Protein AF-A0A3M0YGR0-F1 (afdb_monomer)

Solvent-accessible surface area (backbone atoms only — not comparable to full-atom values): 5399 Å² total; per-residue (Å²): 143,80,82,81,82,71,82,73,77,72,84,82,78,64,57,74,48,78,29,86,75,46,34,65,65,51,51,57,48,47,28,70,74,71,71,34,48,75,79,44,80,38,34,40,67,71,48,61,90,87,57,88,69,58,79,95,45,29,86,32,34,58,35,34,34,36,41,44,95,94,42,45,45,32,33,20,22,63,54,93,95,58,77,93,79,134

Secondary structure (DSSP, 8-state):
----------PPP--EEEESS-HHHHHHHHHHHHT-EEEEEEEGGGS-TTS---GGGTTSEEEEEEEETTEEEEEEEPPTT-----

Sequence (86 aa):
MYRSLQNHQRMKFTPYLIFDGQCKAAFDHYARVFGGEIRELNTYAQAPAEMPVPDSHKDRIMHVSLHLDETVLMGADLGPGQEYVP

Radius of gyration: 17.28 Å; Cα contacts (8 Å, |Δi|>4): 133; chains: 1; bounding box: 31×30×61 Å

Foldseek 3Di:
DDDPPPPPPPDADAAEDEAAQCVVVVVVVCCVVLVWDKPDWDFPLNDPPVDDADPVRRRWTPKIWTDRPVYIYIYTYDGPPDDDDD

pLDDT: mean 90.71, std 13.27, range [39.19, 98.75]

Nearest PDB structures (foldseek):
  1u6l-assembly1_B  TM=9.218E-01  e=3.834E-06  Pseudomonas aeruginosa PAO1
  3l20-assembly1_B  TM=6.282E-01  e=2.493E-03  Staphylococcus aureus subsp. aureus USA300
  3l20-assembly1_A  TM=6.385E-01  e=3.239E-03  Staphylococcus aureus subsp. aureus USA300
  7nfx-assembly1_t  TM=4.221E-01  e=1.349E-01  Homo sapiens
  4uyk-assembly1_B  TM=4.113E-01  e=1.264E-01  Homo sapiens

Structure (mmCIF, N/CA/C/O backbone):
data_AF-A0A3M0YGR0-F1
#
_entry.id   AF-A0A3M0YGR0-F1
#
loop_
_atom_site.group_PDB
_atom_site.id
_atom_site.type_symbol
_atom_site.label_atom_id
_atom_site.label_alt_id
_atom_site.label_comp_id
_atom_site.label_asym_id
_atom_site.label_entity_id
_atom_site.label_seq_id
_atom_site.pdbx_PDB_ins_code
_atom_site.Cartn_x
_atom_site.Cartn_y
_atom_site.Cartn_z
_atom_site.occupancy
_atom_site.B_iso_or_equiv
_atom_site.auth_seq_id
_atom_site.auth_comp_id
_atom_site.auth_asym_id
_atom_site.auth_atom_id
_atom_site.pdbx_PDB_model_num
ATOM 1 N N . MET A 1 1 ? -14.346 15.655 44.385 1.00 45.22 1 MET A N 1
ATOM 2 C CA . MET A 1 1 ? -14.404 14.523 43.436 1.00 45.22 1 MET A CA 1
ATOM 3 C C . MET A 1 1 ? -14.461 15.093 42.021 1.00 45.22 1 MET A C 1
ATOM 5 O O . MET A 1 1 ? -15.540 15.269 41.485 1.00 45.22 1 MET A O 1
ATOM 9 N N . TYR A 1 2 ? -13.316 15.480 41.453 1.00 39.19 2 TYR A N 1
ATOM 10 C CA . TYR A 1 2 ? -13.225 15.977 40.074 1.00 39.19 2 TYR A CA 1
ATOM 11 C C . TYR A 1 2 ? -12.273 15.056 39.319 1.00 39.19 2 TYR A C 1
ATOM 13 O O . TYR A 1 2 ? -11.083 14.992 39.619 1.00 39.19 2 TYR A O 1
ATOM 21 N N . ARG A 1 3 ? -12.827 14.269 38.397 1.00 49.72 3 ARG A N 1
ATOM 22 C CA . ARG A 1 3 ? -12.066 13.394 37.509 1.00 49.72 3 ARG A CA 1
ATOM 23 C C . ARG A 1 3 ? -11.531 14.281 36.385 1.00 49.72 3 ARG A C 1
ATOM 25 O O . ARG A 1 3 ? -12.314 14.812 35.605 1.00 49.72 3 ARG A O 1
ATOM 32 N N . SER A 1 4 ? -10.218 14.491 36.358 1.00 53.03 4 SER A N 1
ATOM 33 C CA . SER A 1 4 ? -9.535 15.174 35.260 1.00 53.03 4 SER A CA 1
ATOM 34 C C . SER A 1 4 ? -9.817 14.417 33.961 1.00 53.03 4 SER A C 1
ATOM 36 O O . SER A 1 4 ? -9.427 13.256 33.820 1.00 53.03 4 SER A O 1
ATOM 38 N N . LEU A 1 5 ? -10.540 15.049 33.036 1.00 61.00 5 LEU A N 1
ATOM 39 C CA . LEU A 1 5 ? -10.680 14.585 31.661 1.00 61.00 5 LEU A CA 1
ATOM 40 C C . LEU A 1 5 ? -9.359 14.871 30.949 1.00 61.00 5 LEU A C 1
ATOM 42 O O . LEU A 1 5 ? -9.226 15.841 30.208 1.00 61.00 5 LEU A O 1
ATOM 46 N N . GLN A 1 6 ? -8.349 14.041 31.196 1.00 61.88 6 GLN A N 1
ATOM 47 C CA . GLN A 1 6 ? -7.246 13.965 30.254 1.00 61.88 6 GLN A CA 1
ATOM 48 C C . GLN A 1 6 ? -7.831 13.408 28.959 1.00 61.88 6 GLN A C 1
ATOM 50 O O . GLN A 1 6 ? -8.233 12.242 28.911 1.00 61.88 6 GLN A O 1
ATOM 55 N N . ASN A 1 7 ? -7.911 14.255 27.930 1.00 61.69 7 ASN A N 1
ATOM 56 C CA . ASN A 1 7 ? -8.019 13.822 26.544 1.00 61.69 7 ASN A CA 1
ATOM 57 C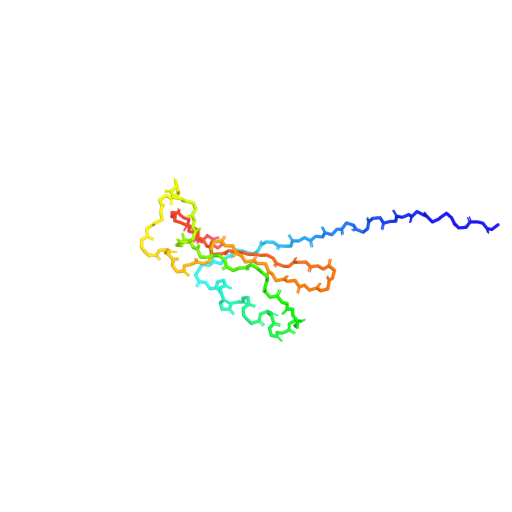 C . ASN A 1 7 ? -6.831 12.898 26.282 1.00 61.69 7 ASN A C 1
ATOM 59 O O . ASN A 1 7 ? -5.745 13.341 25.915 1.00 61.69 7 ASN A O 1
ATOM 63 N N . HIS A 1 8 ? -7.027 11.606 26.524 1.00 64.12 8 HIS A N 1
ATOM 64 C CA . HIS A 1 8 ? -6.111 10.589 26.064 1.00 64.12 8 HIS A CA 1
ATOM 65 C C . HIS A 1 8 ? -6.285 10.579 24.553 1.00 64.12 8 HIS A C 1
ATOM 67 O O . HIS A 1 8 ? -7.178 9.911 24.031 1.00 64.12 8 HIS A O 1
ATOM 73 N N . GLN A 1 9 ? -5.478 11.373 23.848 1.00 66.88 9 GLN A N 1
ATOM 74 C CA . GLN A 1 9 ? -5.235 11.138 22.436 1.00 66.88 9 GLN A CA 1
ATOM 75 C C . GLN A 1 9 ? -4.776 9.683 22.342 1.00 66.88 9 GLN A C 1
ATOM 77 O O . GLN A 1 9 ? -3.639 9.355 22.681 1.00 66.88 9 GLN A O 1
ATOM 82 N N . ARG A 1 10 ? -5.696 8.781 21.980 1.00 72.31 10 ARG A N 1
ATOM 83 C CA . ARG A 1 10 ? -5.339 7.394 21.708 1.00 72.31 10 ARG A CA 1
ATOM 84 C C . ARG A 1 10 ? -4.414 7.438 20.506 1.00 72.31 10 ARG A C 1
ATOM 86 O O . ARG A 1 10 ? -4.847 7.798 19.414 1.00 72.31 10 ARG A O 1
ATOM 93 N N . MET A 1 11 ? -3.143 7.120 20.741 1.00 77.31 11 MET A N 1
ATOM 94 C CA . MET A 1 11 ? -2.172 6.883 19.682 1.00 77.31 11 MET A CA 1
ATOM 95 C C . MET A 1 11 ? -2.785 5.884 18.701 1.00 77.31 11 MET A C 1
ATOM 97 O O . MET A 1 11 ? -3.197 4.793 19.099 1.00 77.31 11 MET A O 1
ATOM 101 N N . LYS A 1 12 ? -2.895 6.286 17.435 1.00 80.62 12 LYS A N 1
ATOM 102 C CA . LYS A 1 12 ? -3.410 5.438 16.364 1.00 80.62 12 LYS A CA 1
ATOM 103 C C . LYS A 1 12 ? -2.225 4.835 15.626 1.00 80.62 12 LYS A C 1
ATOM 105 O O . LYS A 1 12 ? -1.373 5.569 15.134 1.00 80.62 12 LYS A O 1
ATOM 110 N N . PHE A 1 13 ? -2.166 3.509 15.587 1.00 87.50 13 PHE A N 1
ATOM 111 C CA . PHE A 1 13 ? -1.194 2.778 14.786 1.00 87.50 13 PHE A CA 1
ATOM 112 C C . PHE A 1 13 ? -1.821 2.438 13.435 1.00 87.50 13 PHE A C 1
ATOM 114 O O . PHE A 1 13 ? -2.942 1.931 13.390 1.00 87.50 13 PHE A O 1
ATOM 121 N N . THR A 1 14 ? -1.088 2.707 12.361 1.00 94.38 14 THR A N 1
ATOM 122 C CA . THR A 1 14 ? -1.501 2.429 10.983 1.00 94.38 14 THR A CA 1
ATOM 123 C C . THR A 1 14 ? -0.476 1.466 10.388 1.00 94.38 14 THR A C 1
ATOM 125 O O . THR A 1 14 ? 0.591 1.913 9.963 1.00 94.38 14 THR A O 1
ATOM 128 N N . PRO A 1 15 ? -0.729 0.145 10.424 1.00 95.12 15 PRO A N 1
ATOM 129 C CA . PRO A 1 15 ? 0.195 -0.829 9.863 1.00 95.12 15 PRO A CA 1
ATOM 130 C C . PRO A 1 15 ? 0.343 -0.627 8.353 1.00 95.12 15 PRO A C 1
ATOM 132 O O . PRO A 1 15 ? -0.643 -0.350 7.666 1.00 95.12 15 PRO A O 1
ATOM 135 N N . TYR A 1 16 ? 1.560 -0.831 7.848 1.00 97.81 16 TYR A N 1
ATOM 136 C CA . TYR A 1 16 ? 1.856 -0.849 6.418 1.00 97.81 16 TYR A CA 1
ATOM 137 C C . TYR A 1 16 ? 2.420 -2.216 6.031 1.00 97.81 16 TYR A C 1
ATOM 139 O O . TYR A 1 16 ? 3.503 -2.593 6.478 1.00 97.81 16 TYR A O 1
ATOM 147 N N . LEU A 1 17 ? 1.668 -2.974 5.237 1.00 97.81 17 LEU A N 1
ATOM 148 C CA . LEU A 1 17 ? 2.024 -4.327 4.816 1.00 97.81 17 LEU A CA 1
ATOM 149 C C . LEU A 1 17 ? 2.679 -4.309 3.433 1.00 97.81 17 LEU A C 1
ATOM 151 O O . LEU A 1 17 ? 2.202 -3.627 2.527 1.00 97.81 17 LEU A O 1
ATOM 155 N N . ILE A 1 18 ? 3.743 -5.089 3.262 1.00 97.75 18 ILE A N 1
ATOM 156 C CA . ILE A 1 18 ? 4.436 -5.255 1.980 1.00 97.75 18 ILE A CA 1
ATOM 157 C C . ILE A 1 18 ? 4.218 -6.681 1.476 1.00 97.75 18 ILE A C 1
ATOM 159 O O . ILE A 1 18 ? 4.365 -7.636 2.239 1.00 97.75 18 ILE A O 1
ATOM 163 N N . PHE A 1 19 ? 3.868 -6.813 0.199 1.00 97.75 19 PHE A N 1
ATOM 164 C CA . PHE A 1 19 ? 3.615 -8.083 -0.486 1.00 97.75 19 PHE A CA 1
ATOM 165 C C . PHE A 1 19 ? 4.546 -8.253 -1.686 1.00 97.75 19 PHE A C 1
ATOM 167 O O . PHE A 1 19 ? 5.092 -7.280 -2.189 1.00 97.75 19 PHE A O 1
ATOM 174 N N . ASP A 1 20 ? 4.672 -9.471 -2.208 1.00 96.38 20 ASP A N 1
ATOM 175 C CA .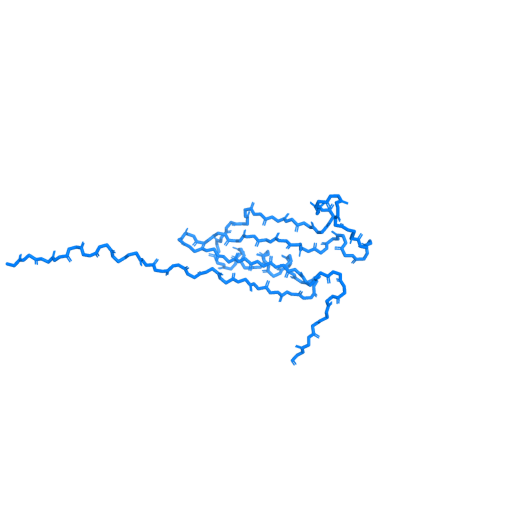 ASP A 1 20 ? 5.299 -9.707 -3.513 1.00 96.38 20 ASP A CA 1
ATOM 176 C C . ASP A 1 20 ? 4.240 -10.046 -4.572 1.00 96.38 20 ASP A C 1
ATOM 178 O O . ASP A 1 20 ? 3.966 -11.205 -4.876 1.00 96.38 20 ASP A O 1
ATOM 182 N N . GLY A 1 21 ? 3.570 -9.014 -5.088 1.00 96.56 21 GLY A N 1
ATOM 183 C CA . GLY A 1 21 ? 2.596 -9.124 -6.182 1.00 96.56 21 GLY A CA 1
ATOM 184 C C . GLY A 1 21 ? 1.196 -9.598 -5.774 1.00 96.56 21 GLY A C 1
ATOM 185 O O . GLY A 1 21 ? 0.364 -9.867 -6.639 1.00 96.56 21 GLY A O 1
ATOM 186 N N . GLN A 1 22 ? 0.916 -9.720 -4.475 1.00 98.00 22 GLN A N 1
ATOM 187 C CA . GLN A 1 22 ? -0.363 -10.215 -3.948 1.00 98.00 22 GLN A CA 1
ATOM 188 C C . GLN A 1 22 ? -1.174 -9.149 -3.203 1.00 98.00 22 GLN A C 1
ATOM 190 O O . GLN A 1 22 ? -2.258 -9.455 -2.698 1.00 98.00 22 GLN A O 1
ATOM 195 N N . CYS A 1 23 ? -0.698 -7.900 -3.151 1.00 98.62 23 CYS A N 1
ATOM 196 C CA . CYS A 1 23 ? -1.307 -6.842 -2.349 1.00 98.62 23 CYS A CA 1
ATOM 197 C C . CYS A 1 23 ? -2.786 -6.625 -2.695 1.00 98.62 23 CYS A C 1
ATOM 199 O O . CYS A 1 23 ? -3.631 -6.631 -1.800 1.00 98.62 23 CYS A O 1
ATOM 201 N N . LYS A 1 24 ? -3.135 -6.532 -3.987 1.00 98.44 24 LYS A N 1
ATOM 202 C CA . LYS A 1 24 ? -4.532 -6.332 -4.407 1.00 98.44 24 LYS A CA 1
ATOM 203 C C . LYS A 1 24 ? -5.454 -7.449 -3.907 1.00 98.44 24 LYS A C 1
ATOM 205 O O . LYS A 1 24 ? -6.496 -7.174 -3.320 1.00 98.44 24 LYS A O 1
ATOM 210 N N . ALA A 1 25 ? -5.068 -8.707 -4.123 1.00 98.62 25 ALA A N 1
ATOM 211 C CA . ALA A 1 25 ? -5.874 -9.858 -3.719 1.00 98.62 25 ALA A CA 1
ATOM 212 C C . ALA A 1 25 ? -6.031 -9.934 -2.190 1.00 98.62 25 ALA A C 1
ATOM 214 O O . ALA A 1 25 ? -7.119 -10.242 -1.695 1.00 98.62 25 ALA A O 1
ATOM 215 N N . ALA A 1 26 ? -4.965 -9.612 -1.451 1.00 98.75 26 ALA A N 1
ATOM 216 C CA . ALA A 1 26 ? -4.984 -9.539 0.003 1.00 98.75 26 ALA A CA 1
ATOM 217 C C . ALA A 1 26 ? -5.933 -8.439 0.499 1.00 98.75 26 ALA A C 1
ATOM 219 O O . ALA A 1 26 ? -6.806 -8.716 1.316 1.00 98.75 26 ALA A O 1
ATOM 220 N N . PHE A 1 27 ? -5.841 -7.223 -0.043 1.00 98.62 27 PHE A N 1
ATOM 221 C CA . PHE A 1 27 ? -6.699 -6.107 0.359 1.00 98.62 27 PHE A CA 1
ATOM 222 C C . PHE A 1 27 ? -8.164 -6.302 -0.032 1.00 98.62 27 PHE A C 1
ATOM 224 O O . PHE A 1 27 ? -9.043 -6.015 0.779 1.00 98.62 27 PHE A O 1
ATOM 231 N N . ASP A 1 28 ? -8.443 -6.878 -1.205 1.00 98.44 28 ASP A N 1
ATOM 232 C CA . ASP A 1 28 ? -9.800 -7.282 -1.580 1.00 98.44 28 ASP A CA 1
ATOM 233 C C . ASP A 1 28 ? -10.365 -8.290 -0.558 1.00 98.44 28 ASP A C 1
ATOM 235 O O . ASP A 1 28 ? -11.543 -8.236 -0.2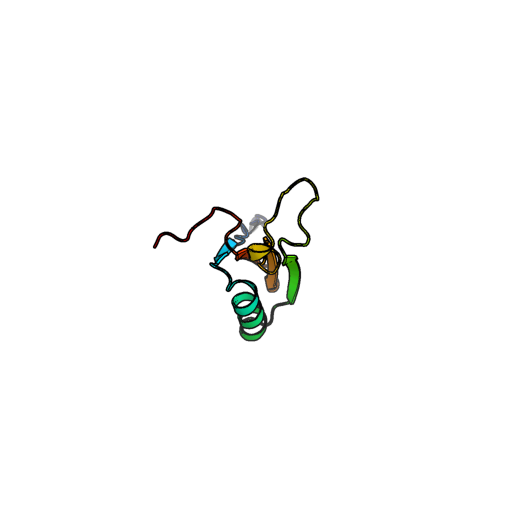00 1.00 98.44 28 ASP A O 1
ATOM 239 N N . HIS A 1 29 ? -9.540 -9.230 -0.080 1.00 98.62 29 HIS A N 1
ATOM 240 C CA . HIS A 1 29 ? -9.933 -10.189 0.953 1.00 98.62 29 HIS A CA 1
ATOM 241 C C . HIS A 1 29 ? -10.141 -9.518 2.318 1.00 98.62 29 HIS A C 1
ATOM 243 O O . HIS A 1 29 ? -11.16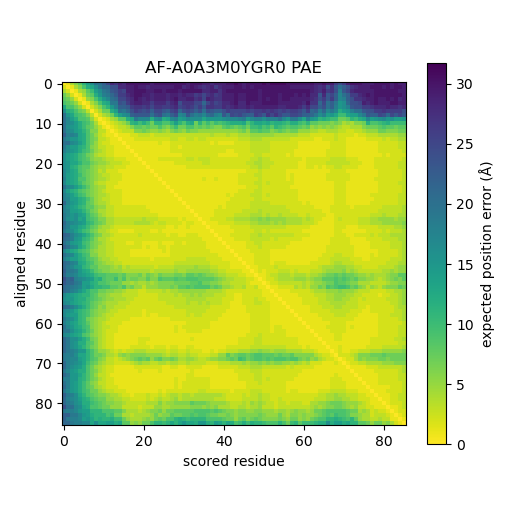8 -9.754 2.953 1.00 98.62 29 HIS A O 1
ATOM 249 N N . TYR A 1 30 ? -9.228 -8.646 2.746 1.00 98.19 30 TYR A N 1
ATOM 250 C CA . TYR A 1 30 ? -9.329 -7.913 4.008 1.00 98.19 30 TYR A CA 1
ATOM 251 C C . TYR A 1 30 ? -10.561 -7.013 4.051 1.00 98.19 30 TYR A C 1
ATOM 253 O O . TYR A 1 30 ? -11.263 -7.008 5.057 1.00 98.19 30 TYR A O 1
ATOM 261 N N . ALA A 1 31 ? -10.886 -6.322 2.956 1.00 97.94 31 ALA A N 1
ATOM 262 C CA . ALA A 1 31 ? -12.105 -5.526 2.858 1.00 97.94 31 ALA A CA 1
ATOM 263 C C . ALA A 1 31 ? -13.361 -6.382 3.091 1.00 97.94 31 ALA A C 1
ATOM 265 O O . ALA A 1 31 ? -14.231 -5.998 3.869 1.00 97.94 31 ALA A O 1
ATOM 266 N N . ARG A 1 32 ? -13.424 -7.585 2.497 1.00 97.94 32 ARG A N 1
ATOM 267 C CA . ARG A 1 32 ? -14.545 -8.522 2.699 1.00 97.94 32 ARG A CA 1
ATOM 268 C C . ARG A 1 32 ? -14.627 -9.073 4.122 1.00 97.94 32 ARG A C 1
ATOM 270 O O . ARG A 1 32 ? -15.727 -9.227 4.637 1.00 97.94 32 ARG A O 1
ATOM 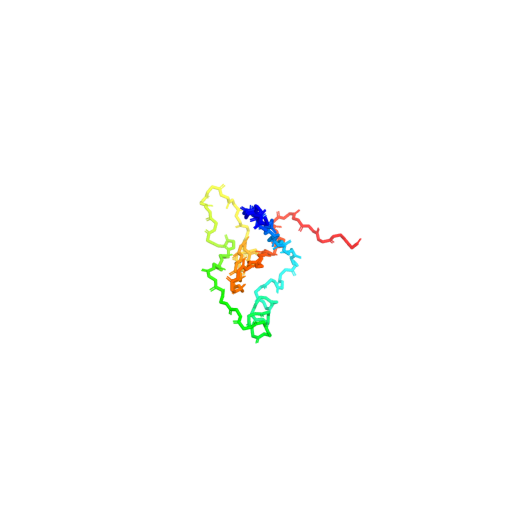277 N N . VAL A 1 33 ? -13.492 -9.414 4.732 1.00 98.19 33 VAL A N 1
ATOM 278 C CA . VAL A 1 33 ? -13.453 -10.036 6.067 1.00 98.19 33 VAL A CA 1
ATOM 279 C C . VAL A 1 33 ? -13.692 -9.011 7.172 1.00 98.19 33 VAL A C 1
ATOM 281 O O . VAL A 1 33 ? -14.431 -9.290 8.112 1.00 98.19 33 VAL A O 1
ATOM 284 N N . PHE A 1 34 ? -13.077 -7.835 7.069 1.00 96.00 34 PHE A N 1
ATOM 285 C CA . PHE A 1 34 ? -13.152 -6.801 8.100 1.00 96.00 34 PHE A CA 1
ATOM 286 C C . PHE A 1 34 ? -14.318 -5.826 7.898 1.00 96.00 34 PHE A C 1
ATOM 288 O O . PHE A 1 34 ? -14.620 -5.066 8.811 1.00 96.00 34 PHE A O 1
ATOM 295 N N . GLY A 1 35 ? -14.978 -5.842 6.734 1.00 95.38 35 GLY A N 1
ATOM 296 C CA . GLY A 1 35 ? -16.085 -4.932 6.424 1.00 95.38 35 GLY A CA 1
ATOM 297 C C . GLY A 1 35 ? -15.644 -3.488 6.165 1.00 95.38 35 GLY A C 1
ATOM 298 O O . GLY A 1 35 ? -16.411 -2.564 6.414 1.00 95.38 35 GLY A O 1
ATOM 299 N N . GLY A 1 36 ? -14.405 -3.293 5.705 1.00 95.06 36 GLY A N 1
ATOM 300 C CA . GLY A 1 36 ? -13.818 -1.977 5.441 1.00 95.06 36 GLY A CA 1
ATOM 301 C C . GLY A 1 36 ? -13.994 -1.473 4.012 1.00 95.06 36 GLY A C 1
ATOM 302 O O . GLY A 1 36 ? -14.397 -2.207 3.110 1.00 95.06 36 GLY A O 1
ATOM 303 N N . GLU A 1 37 ? -13.603 -0.219 3.800 1.00 97.94 37 GLU A N 1
ATOM 304 C CA . GLU A 1 37 ? -13.631 0.453 2.498 1.00 97.94 37 GLU A CA 1
ATOM 305 C C . GLU A 1 37 ? -12.205 0.710 1.991 1.00 97.94 37 GLU A C 1
ATOM 307 O O . GLU A 1 37 ? -11.405 1.355 2.673 1.00 97.94 37 GLU A O 1
ATOM 312 N N . ILE A 1 38 ? -11.881 0.230 0.787 1.00 98.38 38 ILE A N 1
ATOM 313 C CA . ILE A 1 38 ? -10.644 0.624 0.099 1.00 98.38 38 ILE A CA 1
ATOM 314 C C . ILE A 1 38 ? -10.845 2.038 -0.453 1.00 98.38 38 ILE A C 1
ATOM 316 O O . ILE A 1 38 ? -11.714 2.240 -1.301 1.00 98.38 38 ILE A O 1
ATOM 320 N N . ARG A 1 39 ? -10.054 3.006 0.021 1.00 98.12 39 ARG A N 1
ATOM 321 C CA . ARG A 1 39 ? -10.160 4.418 -0.396 1.00 98.12 39 ARG A CA 1
ATOM 322 C C . ARG A 1 39 ? -9.102 4.839 -1.396 1.00 98.12 39 ARG A C 1
ATOM 324 O O . ARG A 1 39 ? -9.368 5.685 -2.243 1.00 98.12 39 ARG A O 1
ATOM 331 N N . GLU A 1 40 ? -7.929 4.229 -1.326 1.00 98.00 40 GLU A N 1
ATOM 332 C CA . GLU A 1 40 ? -6.864 4.429 -2.301 1.00 98.00 40 GLU A CA 1
ATOM 333 C C . GLU A 1 40 ? -6.418 3.070 -2.815 1.00 98.00 40 GLU A C 1
ATOM 335 O O . GLU A 1 40 ? -6.266 2.127 -2.040 1.00 98.00 40 GLU A O 1
ATOM 340 N N . LEU A 1 41 ? -6.215 2.980 -4.126 1.00 98.25 41 LEU A N 1
ATOM 341 C CA . LEU A 1 41 ? -5.687 1.804 -4.802 1.00 98.25 41 LEU A CA 1
ATOM 342 C C . LEU A 1 41 ? -4.922 2.282 -6.037 1.00 98.25 41 LEU A C 1
ATOM 344 O O . LEU A 1 41 ? -5.490 2.436 -7.117 1.00 98.25 41 LEU A O 1
ATOM 348 N N . ASN A 1 42 ? -3.638 2.559 -5.846 1.00 98.19 42 ASN A N 1
ATOM 349 C CA . ASN A 1 42 ? -2.752 3.070 -6.879 1.00 98.19 42 ASN A CA 1
ATOM 350 C C . ASN A 1 42 ? -1.799 1.966 -7.322 1.00 98.19 42 ASN A C 1
ATOM 352 O O . ASN A 1 42 ? -1.102 1.354 -6.512 1.00 98.19 42 ASN A O 1
ATOM 356 N N . THR A 1 43 ? -1.753 1.737 -8.623 1.00 98.25 43 THR A N 1
ATOM 357 C CA . THR A 1 43 ? -0.782 0.865 -9.281 1.00 98.25 43 THR A CA 1
ATOM 358 C C . THR A 1 43 ? 0.518 1.619 -9.559 1.00 98.25 43 THR A C 1
ATOM 360 O O . THR A 1 43 ? 0.532 2.852 -9.594 1.00 98.25 43 THR A O 1
ATOM 363 N N . TYR A 1 44 ? 1.616 0.907 -9.814 1.00 97.44 44 TYR A N 1
ATOM 364 C CA . TYR A 1 44 ? 2.853 1.555 -10.265 1.00 97.44 44 TYR A CA 1
ATOM 365 C C . TYR A 1 44 ? 2.709 2.212 -11.649 1.00 97.44 44 TYR A C 1
ATOM 367 O O . TYR A 1 44 ? 3.438 3.151 -11.949 1.00 97.44 44 TYR A O 1
ATOM 375 N N . ALA A 1 45 ? 1.744 1.802 -12.482 1.00 97.06 45 ALA A N 1
ATOM 376 C CA . ALA A 1 45 ? 1.418 2.514 -13.722 1.00 97.06 45 ALA A CA 1
ATOM 377 C C . ALA A 1 45 ? 0.912 3.951 -13.489 1.00 97.06 45 ALA A C 1
ATOM 379 O O . ALA A 1 45 ? 0.982 4.776 -14.397 1.00 97.06 45 ALA A O 1
ATOM 380 N N . GLN A 1 46 ? 0.405 4.246 -12.288 1.00 96.94 46 GLN A N 1
ATOM 381 C CA . GLN A 1 46 ? -0.076 5.569 -11.877 1.00 96.94 46 GLN A CA 1
ATOM 382 C C . GLN A 1 46 ? 0.994 6.373 -11.116 1.00 96.94 46 GLN A C 1
ATOM 384 O O . GLN A 1 46 ? 0.683 7.428 -10.562 1.00 96.94 46 GLN A O 1
ATOM 389 N N . ALA A 1 47 ? 2.238 5.882 -11.057 1.00 94.19 47 ALA A N 1
ATOM 390 C CA . ALA A 1 47 ? 3.347 6.602 -10.444 1.00 94.19 47 ALA A CA 1
ATOM 391 C C . ALA A 1 47 ? 3.629 7.935 -11.173 1.00 94.19 47 ALA A C 1
ATOM 393 O O . ALA A 1 47 ? 3.328 8.063 -12.365 1.00 94.19 47 ALA A O 1
ATOM 394 N N . PRO A 1 48 ? 4.223 8.933 -10.485 1.00 93.19 48 PRO A N 1
ATOM 395 C CA . PRO A 1 48 ? 4.688 10.161 -11.126 1.00 93.19 48 PRO A CA 1
ATOM 396 C C . PRO A 1 48 ? 5.601 9.863 -12.320 1.00 93.19 48 PRO A C 1
ATOM 398 O O . PRO A 1 48 ? 6.364 8.896 -12.296 1.00 93.19 48 PRO A O 1
ATOM 401 N N . ALA A 1 49 ? 5.555 10.707 -13.353 1.00 89.38 49 ALA A N 1
ATOM 402 C CA . ALA A 1 49 ? 6.289 10.485 -14.602 1.00 89.38 49 ALA A CA 1
ATOM 403 C C . ALA A 1 49 ? 7.817 10.409 -14.405 1.00 89.38 49 ALA A C 1
ATOM 405 O O . ALA A 1 49 ? 8.524 9.810 -15.213 1.00 89.38 49 ALA A O 1
ATOM 406 N N . GLU A 1 50 ? 8.324 10.997 -13.324 1.00 92.50 50 GLU A N 1
ATOM 407 C CA . GLU A 1 50 ? 9.732 11.008 -12.934 1.00 92.50 50 GLU A CA 1
ATOM 408 C C . GLU A 1 50 ? 10.200 9.680 -12.315 1.00 92.50 50 GLU A C 1
ATOM 410 O O . GLU A 1 50 ? 11.399 9.494 -12.100 1.00 92.50 50 GLU A O 1
ATOM 415 N N . MET A 1 51 ? 9.281 8.753 -12.023 1.00 88.50 51 MET A N 1
ATOM 416 C CA . MET A 1 51 ? 9.582 7.429 -11.489 1.00 88.50 51 MET A CA 1
ATOM 417 C C . MET A 1 51 ? 9.536 6.390 -12.620 1.00 88.50 51 MET A C 1
ATOM 419 O O . MET A 1 51 ? 8.452 5.958 -13.014 1.00 88.50 51 MET A O 1
ATOM 423 N N . PRO A 1 52 ? 10.687 5.956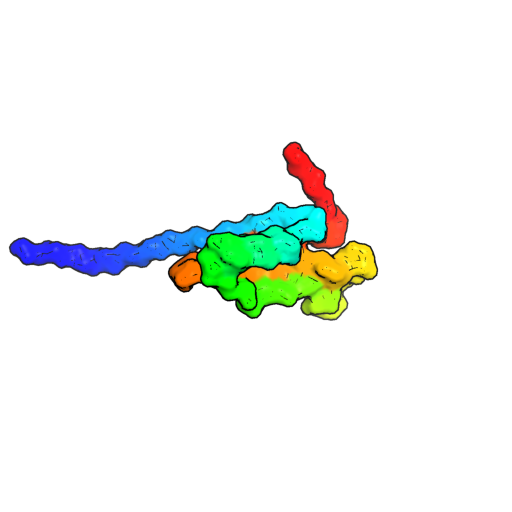 -13.166 1.00 89.25 52 PRO A N 1
ATOM 424 C CA . PRO A 1 52 ? 10.699 4.940 -14.209 1.00 89.25 52 PRO A CA 1
ATOM 425 C C . PRO A 1 52 ? 10.227 3.594 -13.647 1.00 89.25 52 PRO A C 1
ATOM 427 O O . PRO A 1 52 ? 10.880 2.996 -12.792 1.00 89.25 52 PRO A O 1
ATOM 430 N N . VAL A 1 53 ? 9.096 3.104 -14.158 1.00 94.94 53 VAL A N 1
ATOM 431 C CA . VAL A 1 53 ? 8.510 1.809 -13.790 1.00 94.94 53 VAL A CA 1
ATOM 432 C C . VAL A 1 53 ? 8.611 0.849 -14.983 1.00 94.94 53 VAL A C 1
ATOM 434 O O . VAL A 1 53 ? 8.093 1.167 -16.057 1.00 94.94 53 VAL A O 1
ATOM 437 N N . PRO A 1 54 ? 9.244 -0.331 -14.832 1.00 95.38 54 PRO A N 1
ATOM 438 C CA . PRO A 1 54 ? 9.272 -1.341 -15.883 1.00 95.38 54 PRO A CA 1
ATOM 439 C C . PRO A 1 54 ? 7.877 -1.934 -16.110 1.00 95.38 54 PRO A C 1
ATOM 441 O O . PRO A 1 54 ? 7.094 -2.079 -15.171 1.00 95.38 54 PRO A O 1
ATOM 444 N N . ASP A 1 55 ? 7.589 -2.362 -17.342 1.00 95.50 55 ASP A N 1
ATOM 445 C CA . ASP A 1 55 ? 6.281 -2.929 -17.706 1.00 95.50 55 ASP A CA 1
ATOM 446 C C . ASP A 1 55 ? 5.861 -4.095 -16.798 1.00 95.50 55 ASP A C 1
ATOM 448 O O . ASP A 1 55 ? 4.693 -4.203 -16.437 1.00 95.50 55 ASP A O 1
ATOM 452 N N . SER A 1 56 ? 6.821 -4.906 -16.341 1.00 94.94 56 SER A N 1
ATOM 453 C CA . SER A 1 56 ? 6.585 -6.035 -15.430 1.00 94.94 56 SER A CA 1
ATOM 454 C C . SER A 1 56 ? 6.023 -5.651 -14.056 1.00 94.94 56 SER A C 1
ATOM 456 O O . SER A 1 56 ? 5.548 -6.523 -13.333 1.00 94.94 56 SER A O 1
ATOM 458 N N . HIS A 1 57 ? 6.097 -4.374 -13.674 1.00 96.06 57 HIS A N 1
ATOM 459 C CA . HIS A 1 57 ? 5.626 -3.878 -12.381 1.00 96.06 57 HIS A CA 1
ATOM 460 C C . HIS A 1 57 ? 4.401 -2.972 -12.497 1.00 96.06 57 HIS A C 1
ATOM 462 O O . HIS A 1 57 ? 3.820 -2.640 -11.471 1.00 96.06 57 HIS A O 1
ATOM 468 N N . LYS A 1 58 ? 3.973 -2.597 -13.710 1.00 96.44 58 LYS A N 1
ATOM 469 C CA . LYS A 1 58 ? 2.897 -1.615 -13.921 1.00 96.44 58 LYS A CA 1
ATOM 470 C C . LYS A 1 58 ? 1.592 -1.965 -13.205 1.00 96.44 58 LYS A C 1
ATOM 472 O O . LYS A 1 58 ? 0.992 -1.071 -12.617 1.00 96.44 58 LYS A O 1
ATOM 477 N N . ASP A 1 59 ? 1.212 -3.241 -13.190 1.00 97.81 59 ASP A N 1
ATOM 478 C CA . ASP A 1 59 ? -0.035 -3.711 -12.567 1.00 97.81 59 ASP A CA 1
ATOM 479 C C . ASP A 1 59 ? 0.081 -3.972 -11.055 1.00 97.81 59 ASP A C 1
ATOM 481 O O . ASP A 1 59 ? -0.925 -4.218 -10.387 1.00 97.81 59 ASP A O 1
ATOM 485 N N . ARG A 1 60 ? 1.296 -3.927 -10.492 1.00 98.00 60 ARG A N 1
ATOM 486 C CA . ARG A 1 60 ? 1.516 -4.109 -9.051 1.00 98.00 60 ARG A CA 1
ATOM 487 C C . ARG A 1 60 ? 0.992 -2.898 -8.280 1.00 98.00 60 ARG A C 1
ATOM 489 O O . AR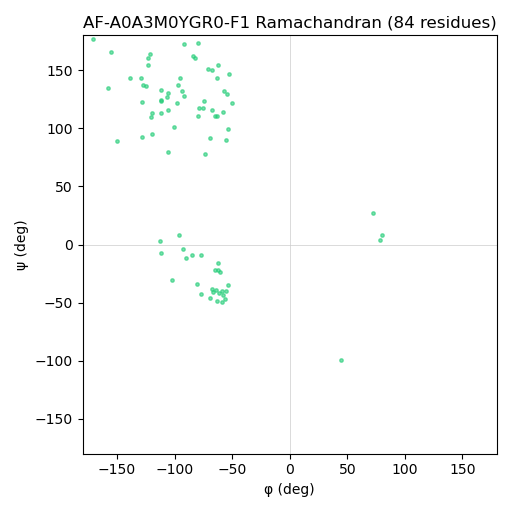G A 1 60 ? 0.989 -1.774 -8.789 1.00 98.00 60 ARG A O 1
ATOM 496 N N . ILE A 1 61 ? 0.568 -3.114 -7.039 1.00 98.56 61 ILE A N 1
ATOM 497 C CA . ILE A 1 61 ? 0.051 -2.051 -6.176 1.00 98.56 61 ILE A CA 1
ATOM 498 C C . ILE A 1 61 ? 1.216 -1.251 -5.600 1.00 98.56 61 ILE A C 1
ATOM 500 O O . ILE A 1 61 ? 2.017 -1.771 -4.836 1.00 98.56 61 ILE A O 1
ATOM 504 N N . MET A 1 62 ? 1.284 0.036 -5.927 1.00 97.94 62 MET A N 1
ATOM 505 C CA . MET A 1 62 ? 2.227 0.977 -5.321 1.00 97.94 62 MET A CA 1
ATOM 506 C C . MET A 1 62 ? 1.725 1.467 -3.959 1.00 97.94 62 MET A C 1
ATOM 508 O O . MET A 1 62 ? 2.517 1.736 -3.058 1.00 97.94 62 MET A O 1
ATOM 512 N N . HIS A 1 63 ? 0.406 1.609 -3.811 1.00 98.31 63 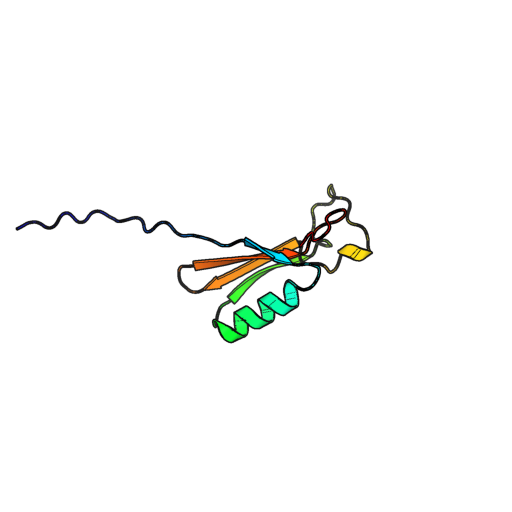HIS A N 1
ATOM 513 C CA . HIS A 1 63 ? -0.207 2.077 -2.576 1.00 98.31 63 HIS A CA 1
ATOM 514 C C . HIS A 1 63 ? -1.669 1.652 -2.469 1.00 98.31 63 HIS A C 1
ATOM 516 O O . HIS A 1 63 ? -2.437 1.838 -3.413 1.00 98.31 63 HIS A O 1
ATOM 522 N N . VAL A 1 64 ? -2.073 1.149 -1.306 1.00 98.75 64 VAL A N 1
ATOM 523 C CA . VAL A 1 64 ? -3.475 0.897 -0.968 1.00 98.75 64 VAL A CA 1
ATOM 524 C C . VAL A 1 64 ? -3.772 1.315 0.469 1.00 98.75 64 VAL A C 1
ATOM 526 O O . VAL A 1 64 ? -2.940 1.122 1.359 1.00 98.75 64 VAL A O 1
ATOM 529 N N . SER A 1 65 ? -4.972 1.851 0.701 1.00 98.56 65 SER A N 1
ATOM 530 C CA . SER A 1 65 ? -5.496 2.146 2.037 1.00 98.56 65 SER A CA 1
ATOM 531 C C . SER A 1 65 ? -6.891 1.547 2.231 1.00 98.56 65 SER A C 1
ATOM 533 O O . SER A 1 65 ? -7.830 1.815 1.480 1.00 98.56 65 SER A O 1
ATOM 535 N N . LEU A 1 66 ? -7.023 0.709 3.261 1.00 98.56 66 LEU A N 1
ATOM 536 C CA . LEU A 1 66 ? -8.269 0.115 3.735 1.00 98.56 66 LEU A CA 1
ATOM 537 C C . LEU A 1 66 ? -8.680 0.800 5.035 1.00 98.56 66 LEU A C 1
ATOM 539 O O . LEU A 1 66 ? -8.000 0.690 6.055 1.00 98.56 66 LEU A O 1
ATOM 543 N N . HIS A 1 67 ? -9.809 1.491 5.004 1.00 97.44 67 HIS A N 1
ATOM 544 C CA . HIS A 1 67 ? -10.352 2.202 6.149 1.00 97.44 67 HIS A CA 1
ATOM 545 C C . HIS A 1 67 ? -11.315 1.304 6.936 1.00 97.44 67 HIS A C 1
ATOM 547 O O . HIS A 1 67 ? -12.251 0.735 6.373 1.00 97.44 67 HIS A O 1
ATOM 553 N N . LEU A 1 68 ? -11.069 1.201 8.244 1.00 93.69 68 LEU A N 1
ATOM 554 C CA . LEU A 1 68 ? -11.801 0.395 9.221 1.00 93.69 68 LEU A CA 1
ATOM 555 C C . LEU A 1 68 ? -12.201 1.292 10.397 1.00 93.69 68 LEU A C 1
ATOM 557 O O . LEU A 1 68 ? -11.411 1.464 11.323 1.00 93.69 68 LEU A O 1
ATOM 561 N N . ASP A 1 69 ? -13.394 1.885 10.365 1.00 88.19 69 ASP A N 1
ATOM 562 C CA . ASP A 1 69 ? -13.883 2.837 11.376 1.00 88.19 69 ASP A CA 1
ATOM 563 C C . ASP A 1 69 ? -12.828 3.888 11.791 1.00 88.19 69 ASP A C 1
ATOM 565 O O . ASP A 1 69 ? -12.594 4.880 11.098 1.00 88.19 69 ASP A O 1
ATOM 569 N N . GLU A 1 70 ? -12.167 3.677 12.934 1.00 87.69 70 GLU A N 1
ATOM 570 C CA . GLU A 1 70 ? -11.168 4.581 13.503 1.00 87.69 70 GLU A CA 1
ATOM 571 C C . GLU A 1 70 ? -9.714 4.269 13.110 1.00 87.69 70 GLU A C 1
ATOM 573 O O . GLU A 1 70 ? -8.813 5.019 13.514 1.00 87.69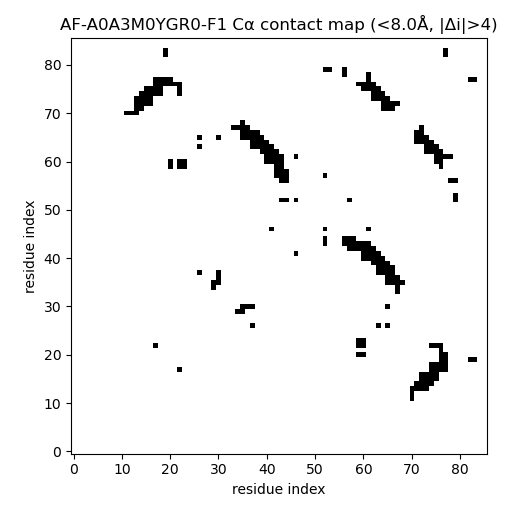 70 GLU A O 1
ATOM 578 N N . THR A 1 71 ? -9.473 3.189 12.367 1.00 92.00 71 THR A N 1
ATOM 579 C CA . THR A 1 71 ? -8.158 2.653 11.995 1.00 92.00 71 THR A CA 1
ATOM 580 C C . THR A 1 71 ? -8.025 2.546 10.477 1.00 92.00 71 THR A C 1
ATOM 582 O O . THR A 1 71 ? -9.005 2.436 9.744 1.00 92.00 71 THR A O 1
ATOM 585 N N . VAL A 1 72 ? -6.789 2.593 9.990 1.00 96.81 72 VAL A N 1
ATOM 586 C CA . VAL A 1 72 ? -6.465 2.373 8.581 1.00 96.81 72 VAL A CA 1
ATOM 587 C C . VAL A 1 72 ? -5.428 1.258 8.512 1.00 96.81 72 VAL A C 1
ATOM 589 O O . VAL A 1 72 ? -4.494 1.228 9.314 1.00 96.81 72 VAL A O 1
ATOM 592 N N . LEU A 1 73 ? -5.609 0.331 7.579 1.00 97.81 73 LEU A N 1
ATOM 593 C CA . LEU A 1 73 ? -4.599 -0.638 7.174 1.00 97.81 73 LEU A CA 1
ATOM 594 C C . LEU A 1 73 ? -4.076 -0.214 5.806 1.00 97.81 73 LEU A C 1
ATOM 596 O O . LEU A 1 73 ? -4.867 0.059 4.908 1.00 97.81 73 LEU A O 1
ATOM 600 N N . MET A 1 74 ? -2.763 -0.147 5.643 1.00 98.69 74 MET A N 1
ATOM 601 C CA . MET A 1 74 ? -2.140 0.310 4.403 1.00 98.69 74 MET A CA 1
ATOM 602 C C . MET A 1 74 ? -1.203 -0.753 3.846 1.00 98.69 74 MET A C 1
ATOM 604 O O . MET A 1 74 ? -0.783 -1.662 4.569 1.00 98.69 74 MET A O 1
ATOM 608 N N . GLY A 1 75 ? -0.880 -0.667 2.561 1.00 98.44 75 GLY A N 1
ATOM 609 C CA . GLY A 1 75 ? 0.079 -1.590 1.977 1.00 98.44 75 GLY A CA 1
ATOM 610 C C . GLY A 1 75 ? 0.526 -1.261 0.564 1.00 98.44 75 GLY A C 1
ATOM 611 O O . GLY A 1 75 ? 0.069 -0.298 -0.050 1.00 98.44 75 GLY A O 1
ATOM 612 N N . ALA A 1 76 ? 1.451 -2.079 0.076 1.00 98.62 76 ALA A N 1
ATOM 613 C CA . ALA A 1 76 ? 1.952 -2.073 -1.292 1.00 98.62 76 ALA A CA 1
ATOM 614 C C . ALA A 1 76 ? 2.515 -3.452 -1.666 1.00 98.62 76 ALA A C 1
ATOM 616 O O . ALA A 1 76 ? 2.781 -4.290 -0.802 1.00 98.62 76 ALA A O 1
ATOM 617 N N . ASP A 1 77 ? 2.730 -3.670 -2.955 1.00 98.38 77 ASP A N 1
ATOM 618 C CA . ASP A 1 77 ? 3.649 -4.683 -3.454 1.00 98.38 77 ASP A CA 1
ATOM 619 C C . ASP A 1 77 ? 5.094 -4.154 -3.440 1.00 98.38 77 ASP A C 1
ATOM 621 O O . ASP A 1 77 ? 5.332 -2.946 -3.417 1.00 98.38 77 ASP A O 1
ATOM 625 N N . LEU A 1 78 ? 6.068 -5.062 -3.482 1.00 97.06 78 LEU A N 1
ATOM 626 C CA . LEU A 1 78 ? 7.471 -4.740 -3.711 1.00 97.06 78 LEU A CA 1
ATOM 627 C C . LEU A 1 78 ? 7.639 -3.997 -5.038 1.00 97.06 78 LEU A C 1
ATOM 629 O O . LEU A 1 78 ? 7.130 -4.421 -6.086 1.00 97.06 78 LEU A O 1
ATOM 633 N N . GLY A 1 79 ? 8.389 -2.900 -4.972 1.00 94.75 79 GLY A N 1
ATOM 634 C CA . GLY A 1 79 ? 8.720 -2.073 -6.117 1.00 94.75 79 GLY A CA 1
ATOM 635 C C . GLY A 1 79 ? 9.863 -2.636 -6.961 1.00 94.75 79 GLY A C 1
ATOM 636 O O . GLY A 1 79 ? 10.519 -3.609 -6.581 1.00 94.75 79 GLY A O 1
ATOM 637 N N . PRO A 1 80 ? 10.141 -2.001 -8.112 1.00 92.12 80 PRO A N 1
ATOM 638 C CA . PRO A 1 80 ? 11.204 -2.430 -9.013 1.00 92.12 80 PRO A CA 1
ATOM 639 C C . PRO A 1 80 ? 12.562 -2.530 -8.307 1.00 92.12 80 PRO A C 1
ATOM 641 O O . PRO A 1 80 ? 13.003 -1.587 -7.651 1.00 92.12 80 PRO A O 1
ATOM 644 N N . GLY A 1 81 ? 13.238 -3.670 -8.464 1.00 90.81 81 GLY A N 1
ATOM 645 C CA . GLY A 1 81 ? 14.552 -3.921 -7.860 1.00 90.81 81 GLY A CA 1
ATOM 646 C C . GLY A 1 81 ? 14.517 -4.298 -6.376 1.00 90.81 81 GLY A C 1
ATOM 647 O O . GLY A 1 81 ? 15.578 -4.469 -5.781 1.00 90.81 81 GLY A O 1
ATOM 648 N N . GLN A 1 82 ? 13.331 -4.441 -5.780 1.00 91.75 82 GLN A N 1
ATOM 649 C CA . GLN A 1 82 ? 13.170 -5.007 -4.445 1.00 91.75 82 GLN A CA 1
ATOM 650 C C . GLN A 1 82 ? 12.853 -6.501 -4.541 1.00 91.75 82 GLN A C 1
ATOM 652 O O . GLN A 1 82 ? 12.127 -6.938 -5.432 1.00 91.75 82 GLN A O 1
ATOM 657 N N . GLU A 1 83 ? 13.383 -7.275 -3.601 1.00 89.00 83 GLU A N 1
ATOM 658 C CA . GLU A 1 83 ? 13.163 -8.716 -3.498 1.00 89.00 83 GLU A CA 1
ATOM 659 C C . GLU A 1 83 ? 12.735 -9.057 -2.070 1.00 89.00 83 GLU A C 1
ATOM 661 O O . GLU A 1 83 ? 13.194 -8.438 -1.104 1.00 89.00 83 GLU A O 1
ATOM 666 N N . TYR A 1 84 ? 11.829 -10.024 -1.934 1.00 87.00 84 TYR A N 1
ATOM 667 C CA . TYR A 1 84 ? 11.450 -10.545 -0.631 1.00 87.00 84 TYR A CA 1
ATOM 668 C C . TYR A 1 84 ? 12.566 -11.441 -0.090 1.00 87.00 84 TYR A C 1
ATOM 670 O O . TYR A 1 84 ? 12.938 -12.426 -0.724 1.00 87.00 84 TYR A O 1
ATOM 678 N N . VAL A 1 85 ? 13.069 -11.120 1.103 1.00 85.00 85 VAL A N 1
ATOM 679 C CA . VAL A 1 85 ? 14.035 -11.950 1.830 1.00 85.00 85 VAL A CA 1
ATOM 680 C C . VAL A 1 85 ? 13.333 -12.509 3.078 1.00 85.00 85 VAL A C 1
ATOM 682 O O . VAL A 1 85 ? 12.956 -11.704 3.934 1.00 85.00 85 VAL A O 1
ATOM 685 N N . PRO A 1 86 ? 13.104 -13.836 3.160 1.00 79.50 86 PRO A N 1
ATOM 686 C CA . PRO A 1 86 ? 12.420 -14.485 4.284 1.00 79.50 86 PRO A CA 1
ATOM 687 C C . PRO A 1 86 ? 13.147 -14.393 5.631 1.00 79.50 86 PRO A C 1
ATOM 689 O O . PRO A 1 86 ? 14.400 -14.411 5.640 1.00 79.50 86 PRO A O 1
#

Mean predicted aligned error: 6.09 Å